Protein AF-A0A7V9D4V5-F1 (afdb_monomer_lite)

Foldseek 3Di:
DDDDDDDDPDPPDDDDPDDDDDDPPPPDDDDDDDDDDDDDDDDDDDDPPVPDPPPVPPPPVCQFVDDDDDDAEPDPLFNVLQVVLVVVVVVCQFWDGWHDYPLAEIETEGEPVQDDPRVVVSQQVSLVVSCVSRDPDKHKYWYAYPPPRHTAKMWIADNVVRDIDIDGPD

Structure (mmCIF, N/CA/C/O backbone):
data_AF-A0A7V9D4V5-F1
#
_entry.id   AF-A0A7V9D4V5-F1
#
loop_
_atom_site.group_PDB
_atom_site.id
_atom_site.type_symbol
_atom_site.label_atom_id
_atom_site.label_alt_id
_atom_site.label_comp_id
_atom_site.label_asym_id
_atom_site.label_entity_id
_atom_site.label_seq_id
_atom_site.pdbx_PDB_ins_code
_atom_site.Cartn_x
_atom_site.Cartn_y
_atom_site.Cartn_z
_atom_site.occupancy
_atom_site.B_iso_or_equiv
_atom_site.auth_seq_id
_atom_site.auth_comp_id
_atom_site.auth_asym_id
_atom_site.auth_atom_id
_atom_site.pdbx_PDB_model_num
ATOM 1 N N . MET A 1 1 ? 8.518 -12.475 -54.400 1.00 48.00 1 MET A N 1
ATOM 2 C CA . MET A 1 1 ? 8.699 -12.972 -53.018 1.00 48.00 1 MET A CA 1
ATOM 3 C C . MET A 1 1 ? 7.701 -12.237 -52.133 1.00 48.00 1 MET A C 1
ATOM 5 O O . MET A 1 1 ? 7.775 -11.016 -52.119 1.00 48.00 1 MET A O 1
ATOM 9 N N . PRO A 1 2 ? 6.714 -12.919 -51.526 1.00 46.84 2 PRO A N 1
ATOM 10 C CA . PRO A 1 2 ? 5.624 -12.260 -50.816 1.00 46.84 2 PRO A CA 1
ATOM 11 C C . PRO A 1 2 ? 5.969 -11.945 -49.352 1.00 46.84 2 PRO A C 1
ATOM 13 O O . PRO A 1 2 ? 6.524 -12.770 -48.630 1.00 46.84 2 PRO A O 1
ATOM 16 N N . ASP A 1 3 ? 5.629 -10.712 -48.994 1.00 47.53 3 ASP A N 1
ATOM 17 C CA . ASP A 1 3 ? 4.999 -10.199 -47.773 1.00 47.53 3 ASP A CA 1
ATOM 18 C C . ASP A 1 3 ? 4.870 -11.117 -46.532 1.00 47.53 3 ASP A C 1
ATOM 20 O O . ASP A 1 3 ? 4.258 -12.189 -46.567 1.00 47.53 3 ASP A O 1
ATOM 24 N N . ARG A 1 4 ? 5.371 -10.627 -45.389 1.00 49.59 4 ARG A N 1
ATOM 25 C CA . ARG A 1 4 ? 5.050 -11.116 -44.036 1.00 49.59 4 ARG A CA 1
ATOM 26 C C . ARG A 1 4 ? 4.781 -9.932 -43.103 1.00 49.59 4 ARG A C 1
ATOM 28 O O . ARG A 1 4 ? 5.570 -9.615 -42.219 1.00 49.59 4 ARG A O 1
ATOM 35 N N . ALA A 1 5 ? 3.603 -9.340 -43.253 1.00 52.66 5 ALA A N 1
ATOM 36 C CA . ALA A 1 5 ? 2.833 -8.822 -42.128 1.00 52.66 5 ALA A CA 1
ATOM 37 C C . ALA A 1 5 ? 2.330 -9.996 -41.259 1.00 52.66 5 ALA A C 1
ATOM 39 O O . ALA A 1 5 ? 1.680 -10.894 -41.795 1.00 52.66 5 ALA A O 1
ATOM 40 N N . ASN A 1 6 ? 2.652 -10.025 -39.954 1.00 42.09 6 ASN A N 1
ATOM 41 C CA . ASN A 1 6 ? 2.036 -10.851 -38.882 1.00 42.09 6 ASN A CA 1
ATOM 42 C C . ASN A 1 6 ? 2.960 -10.841 -37.637 1.00 42.09 6 ASN A C 1
ATOM 44 O O . ASN A 1 6 ? 4.129 -11.161 -37.784 1.00 42.09 6 ASN A O 1
ATOM 48 N N . ARG A 1 7 ? 2.578 -10.567 -36.381 1.00 40.47 7 ARG A N 1
ATOM 49 C CA . ARG A 1 7 ? 1.299 -10.335 -35.688 1.00 40.47 7 ARG A CA 1
ATOM 50 C C . ARG A 1 7 ? 1.582 -9.486 -34.445 1.00 40.47 7 ARG A C 1
ATOM 52 O O . ARG A 1 7 ? 2.539 -9.762 -33.727 1.00 40.47 7 ARG A O 1
ATOM 59 N N . ALA A 1 8 ? 0.705 -8.530 -34.157 1.00 40.78 8 ALA A N 1
ATOM 60 C CA . ALA A 1 8 ? 0.576 -7.960 -32.821 1.00 40.78 8 ALA A CA 1
ATOM 61 C C . ALA A 1 8 ? 0.158 -9.062 -31.823 1.00 40.78 8 ALA A C 1
ATOM 63 O O . ALA A 1 8 ? -0.684 -9.899 -32.175 1.00 40.78 8 ALA A O 1
ATOM 64 N N . PRO A 1 9 ? 0.687 -9.087 -30.588 1.00 44.38 9 PRO A N 1
ATOM 65 C CA . PRO A 1 9 ? 0.122 -9.926 -29.547 1.00 44.38 9 PRO A CA 1
ATOM 66 C C . PRO A 1 9 ? -1.254 -9.372 -29.161 1.00 44.38 9 PRO A C 1
ATOM 68 O O . PRO A 1 9 ? -1.390 -8.318 -28.547 1.00 44.38 9 PRO A O 1
ATOM 71 N N . THR A 1 10 ? -2.296 -10.106 -29.539 1.00 43.41 10 THR A N 1
ATOM 72 C CA . THR A 1 10 ? -3.642 -9.964 -28.988 1.00 43.41 10 THR A CA 1
ATOM 73 C C . THR A 1 10 ? -3.588 -10.194 -27.481 1.00 43.41 10 THR A C 1
ATOM 75 O O . THR A 1 10 ? -3.469 -11.335 -27.031 1.00 43.41 10 THR A O 1
ATOM 78 N N . PHE A 1 11 ? -3.684 -9.112 -26.711 1.00 38.81 11 PHE A N 1
ATOM 79 C CA . PHE A 1 11 ? -3.859 -9.137 -25.263 1.00 38.81 11 PHE A CA 1
ATOM 80 C C . PHE A 1 11 ? -5.278 -9.635 -24.960 1.00 38.81 11 PHE A C 1
ATOM 82 O O . PHE A 1 11 ? -6.252 -8.885 -24.943 1.00 38.81 11 PHE A O 1
ATOM 89 N N . LYS A 1 12 ? -5.409 -10.956 -24.834 1.00 41.88 12 LYS A N 1
ATOM 90 C CA . LYS A 1 12 ? -6.665 -11.658 -24.579 1.00 41.88 12 LYS A CA 1
ATOM 91 C C . LYS A 1 12 ? -6.551 -12.325 -23.214 1.00 41.88 12 LYS A C 1
ATOM 93 O O . LYS A 1 12 ? -5.911 -13.361 -23.089 1.00 41.88 12 LYS A O 1
ATOM 98 N N . GLY A 1 13 ? -7.197 -11.731 -22.214 1.00 42.72 13 GLY A N 1
ATOM 99 C CA . GLY A 1 13 ? -7.452 -12.384 -20.932 1.00 42.72 13 GLY A CA 1
ATOM 100 C C . GLY A 1 13 ? -6.740 -11.758 -19.742 1.00 42.72 13 GLY A C 1
ATOM 101 O O . GLY A 1 13 ? -5.839 -12.359 -19.178 1.00 42.72 13 GLY A O 1
ATOM 102 N N . MET A 1 14 ? -7.232 -10.612 -19.274 1.00 33.69 14 MET A N 1
ATOM 103 C CA . MET A 1 14 ? -7.215 -10.339 -17.838 1.00 33.69 14 MET A CA 1
ATOM 104 C C . MET A 1 14 ? -8.659 -10.307 -17.373 1.00 33.69 14 MET A C 1
ATOM 106 O O . MET A 1 14 ? -9.430 -9.378 -17.616 1.00 33.69 14 MET A O 1
ATOM 110 N N . GLY A 1 15 ? -9.042 -11.437 -16.787 1.00 36.59 15 GLY A N 1
ATOM 111 C CA . GLY A 1 15 ? -10.285 -11.582 -16.071 1.00 36.59 15 GLY A CA 1
ATOM 112 C C . GLY A 1 15 ? -10.335 -10.563 -14.942 1.00 36.59 15 GLY A C 1
ATOM 113 O O . GLY A 1 15 ? -9.546 -10.601 -14.012 1.00 36.59 15 GLY A O 1
ATOM 114 N N . ARG A 1 16 ? -11.326 -9.681 -15.019 1.00 36.28 16 ARG A N 1
ATOM 115 C CA . ARG A 1 16 ? -12.432 -9.726 -14.065 1.00 36.28 16 ARG A CA 1
ATOM 116 C C . ARG A 1 16 ? -11.967 -9.847 -12.603 1.00 36.28 16 ARG A C 1
ATOM 118 O O . ARG A 1 16 ? -12.238 -10.850 -11.951 1.00 36.28 16 ARG A O 1
ATOM 125 N N . TRP A 1 17 ? -11.423 -8.755 -12.067 1.00 44.34 17 TRP A N 1
ATOM 126 C CA . TRP A 1 17 ? -11.397 -8.433 -10.630 1.00 44.34 17 TRP A CA 1
ATOM 127 C C . TRP A 1 17 ? -12.824 -8.176 -10.098 1.00 44.34 17 TRP A C 1
ATOM 129 O O . TRP A 1 17 ? -13.135 -7.147 -9.509 1.00 44.34 17 TRP A O 1
ATOM 139 N N . ARG A 1 18 ? -13.762 -9.088 -10.381 1.00 38.88 18 ARG A N 1
ATOM 140 C CA . ARG A 1 18 ? -15.140 -9.042 -9.887 1.00 38.88 18 ARG A CA 1
ATOM 141 C C . ARG A 1 18 ? -15.415 -10.300 -9.089 1.00 38.88 18 ARG A C 1
ATOM 143 O O . ARG A 1 18 ? -15.806 -11.322 -9.653 1.00 38.88 18 ARG A O 1
ATOM 150 N N . GLY A 1 19 ? -15.295 -10.160 -7.777 1.00 41.59 19 GLY A N 1
ATOM 151 C CA . GLY A 1 19 ? -15.972 -11.028 -6.825 1.00 41.59 19 GLY A CA 1
ATOM 152 C C . GLY A 1 19 ? -15.060 -11.52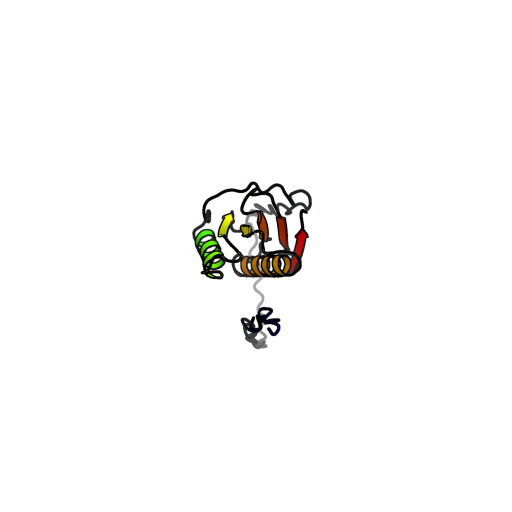4 -5.725 1.00 41.59 19 GLY A C 1
ATOM 153 O O . GLY A 1 19 ? -14.405 -12.533 -5.931 1.00 41.59 19 GLY A O 1
ATOM 154 N N . PHE A 1 20 ? -15.083 -10.829 -4.585 1.00 48.22 20 PHE A N 1
ATOM 155 C CA . PHE A 1 20 ? -14.781 -11.293 -3.218 1.00 48.22 20 PHE A CA 1
ATOM 156 C C . PHE A 1 20 ? -14.526 -10.012 -2.398 1.00 48.22 20 PHE A C 1
ATOM 158 O O . PHE A 1 20 ? -13.547 -9.339 -2.665 1.00 48.22 20 PHE A O 1
ATOM 165 N N . TRP A 1 21 ? -15.360 -9.501 -1.493 1.00 37.56 21 TRP A N 1
ATOM 166 C CA . TRP A 1 21 ? -16.236 -10.099 -0.490 1.00 37.56 21 TRP A CA 1
ATOM 167 C C . TRP A 1 21 ? -17.429 -9.158 -0.227 1.00 37.56 21 TRP A C 1
ATOM 169 O O . TRP A 1 21 ? -17.233 -7.984 0.060 1.00 37.56 21 TRP A O 1
ATOM 179 N N . ILE A 1 22 ? -18.663 -9.668 -0.245 1.00 46.53 22 ILE A N 1
ATOM 180 C CA . ILE A 1 22 ? -19.769 -9.050 0.504 1.00 46.53 22 ILE A CA 1
ATOM 181 C C . ILE A 1 22 ? -20.023 -9.987 1.684 1.00 46.53 22 ILE A C 1
ATOM 183 O O . ILE A 1 22 ? -20.625 -11.047 1.474 1.00 46.53 22 ILE A O 1
ATOM 187 N N . PRO A 1 23 ? -19.586 -9.675 2.916 1.00 44.28 23 PRO A N 1
ATOM 188 C CA . PRO A 1 23 ? -20.116 -10.380 4.065 1.00 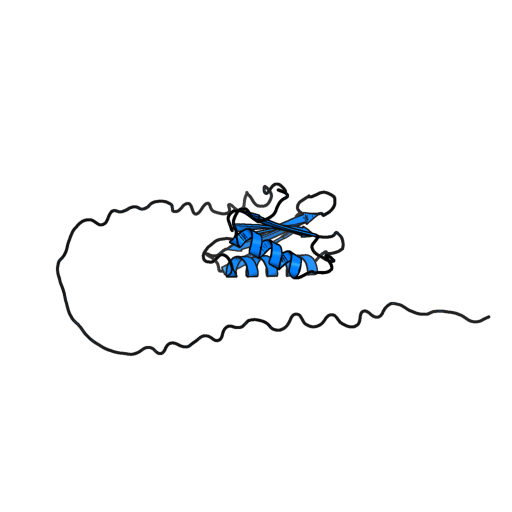44.28 23 PRO A CA 1
ATOM 189 C C . PRO A 1 23 ? -21.608 -10.049 4.161 1.00 44.28 23 PRO A C 1
ATOM 191 O O . PRO A 1 23 ? -22.023 -8.891 4.251 1.00 44.28 23 PRO A O 1
ATOM 194 N N . ARG A 1 24 ? -22.435 -11.094 4.073 1.00 42.53 24 ARG A N 1
ATOM 195 C CA . ARG A 1 24 ? -23.874 -11.018 4.322 1.00 42.53 24 ARG A CA 1
ATOM 196 C C . ARG A 1 24 ? -24.083 -10.333 5.671 1.00 42.53 24 ARG A C 1
ATOM 198 O O . ARG A 1 24 ? -23.633 -10.843 6.691 1.00 42.53 24 ARG A O 1
ATOM 205 N N . ARG A 1 25 ? -24.793 -9.202 5.670 1.00 44.94 25 ARG A N 1
ATOM 206 C CA . ARG A 1 25 ? -25.362 -8.614 6.885 1.00 44.94 25 ARG A CA 1
ATOM 207 C C . ARG A 1 25 ? -26.240 -9.672 7.545 1.00 44.94 25 ARG A C 1
ATOM 209 O O . ARG A 1 25 ? -27.336 -9.957 7.064 1.00 44.94 25 ARG A O 1
ATOM 216 N N . THR A 1 26 ? -25.773 -10.252 8.639 1.00 48.62 26 THR A N 1
ATOM 217 C CA . THR A 1 26 ? -26.630 -10.995 9.554 1.00 48.62 26 THR A CA 1
ATOM 218 C C . THR A 1 26 ? -27.568 -9.968 10.185 1.00 48.62 26 THR A C 1
ATOM 220 O O . THR A 1 26 ? -27.166 -9.188 11.043 1.00 48.62 26 THR A O 1
ATOM 223 N N . GLN A 1 27 ? -28.807 -9.898 9.695 1.00 47.25 27 GLN A N 1
ATOM 224 C CA . GLN A 1 27 ? -29.878 -9.147 10.345 1.00 47.25 27 GLN A CA 1
ATOM 225 C C . GLN A 1 27 ? -30.139 -9.785 11.714 1.00 47.25 27 GLN A C 1
ATOM 227 O O . GLN A 1 27 ? -30.840 -10.792 11.818 1.00 47.25 27 GLN A O 1
ATOM 232 N N . ALA A 1 28 ? -29.562 -9.214 12.768 1.00 46.78 28 ALA A N 1
ATOM 233 C CA . ALA A 1 28 ? -30.010 -9.477 14.124 1.00 46.78 28 ALA A CA 1
ATOM 234 C C . ALA A 1 28 ? -31.376 -8.798 14.306 1.00 46.78 28 ALA A C 1
ATOM 236 O O . ALA A 1 28 ? -31.524 -7.587 14.143 1.00 46.78 28 ALA A O 1
ATOM 237 N N . ARG A 1 29 ? -32.391 -9.619 14.567 1.00 51.31 29 ARG A N 1
ATOM 238 C CA . ARG A 1 29 ? -33.772 -9.209 14.831 1.00 51.31 29 ARG A CA 1
ATOM 239 C C . ARG A 1 29 ? -33.835 -8.348 16.104 1.00 51.31 29 ARG A C 1
ATOM 241 O O . ARG A 1 29 ? -33.246 -8.753 17.104 1.00 51.31 29 ARG A O 1
ATOM 248 N N . PRO A 1 30 ? -34.589 -7.235 16.128 1.00 43.88 30 PRO A N 1
ATOM 249 C CA . PRO A 1 30 ? -34.911 -6.559 17.377 1.00 43.88 30 PRO A CA 1
ATOM 250 C C . PRO A 1 30 ? -35.926 -7.409 18.149 1.00 43.88 30 PRO A C 1
ATOM 252 O O . PRO A 1 30 ? -37.065 -7.589 17.716 1.00 43.88 30 PRO A O 1
ATOM 255 N N . VAL A 1 31 ? -35.514 -7.955 19.292 1.00 58.41 31 VAL A N 1
ATOM 256 C CA . VAL A 1 31 ? -36.440 -8.555 20.255 1.00 58.41 31 VAL A CA 1
ATOM 257 C C . VAL A 1 31 ? -36.968 -7.423 21.127 1.00 58.41 31 VAL A C 1
ATOM 259 O O . VAL A 1 31 ? -36.256 -6.873 21.964 1.00 58.41 31 VAL A O 1
ATOM 262 N N . ALA A 1 32 ? -38.216 -7.034 20.882 1.00 51.56 32 ALA A N 1
ATOM 263 C CA . ALA A 1 32 ? -38.967 -6.176 21.779 1.00 51.56 32 ALA A CA 1
ATOM 264 C C . ALA A 1 32 ? -39.233 -6.938 23.086 1.00 51.56 32 ALA A C 1
ATOM 266 O O . ALA A 1 32 ? -39.865 -7.992 23.078 1.00 51.56 32 ALA A O 1
ATOM 267 N N . GLY A 1 33 ? -38.763 -6.397 24.206 1.00 44.16 33 GLY A N 1
ATOM 268 C CA . GLY A 1 33 ? -39.005 -6.944 25.536 1.00 44.16 33 GLY A CA 1
ATOM 269 C C . GLY A 1 33 ? -38.879 -5.843 26.577 1.00 44.16 33 GLY A C 1
ATOM 270 O O . GLY A 1 33 ? -37.782 -5.420 26.918 1.00 44.16 33 GLY A O 1
ATOM 271 N N . ARG A 1 34 ? -40.028 -5.342 27.032 1.00 50.56 34 ARG A N 1
ATOM 272 C CA . ARG A 1 34 ? -40.170 -4.347 28.100 1.00 50.56 34 ARG A CA 1
ATOM 273 C C . ARG A 1 34 ? -39.743 -4.975 29.429 1.00 50.56 34 ARG A C 1
ATOM 275 O O . ARG A 1 34 ? -40.297 -6.006 29.790 1.00 50.56 34 ARG A O 1
ATOM 282 N N . ALA A 1 35 ? -38.886 -4.306 30.194 1.00 46.53 35 ALA A N 1
ATOM 283 C CA . ALA A 1 35 ? -38.886 -4.414 31.652 1.00 46.53 35 ALA A CA 1
ATOM 284 C C . ALA A 1 35 ? -38.250 -3.162 32.264 1.00 46.53 35 ALA A C 1
ATOM 286 O O . ALA A 1 35 ? -37.043 -2.953 32.249 1.00 46.53 35 ALA A O 1
ATOM 287 N N . LEU A 1 36 ? -39.137 -2.314 32.769 1.00 53.03 36 LEU A N 1
ATOM 288 C CA . LEU A 1 36 ? -38.886 -1.217 33.688 1.00 53.03 36 LEU A CA 1
ATOM 289 C C . LEU A 1 36 ? -38.368 -1.821 35.001 1.00 53.03 36 LEU A C 1
ATOM 291 O O . LEU A 1 36 ? -39.106 -2.572 35.634 1.00 53.03 36 LEU A O 1
ATOM 295 N N . THR A 1 37 ? -37.153 -1.507 35.446 1.00 56.53 37 THR A N 1
ATOM 296 C CA . THR A 1 37 ? -36.816 -1.573 36.877 1.00 56.53 37 THR A CA 1
ATOM 297 C C . THR A 1 37 ? -35.752 -0.535 37.204 1.00 56.53 37 THR A C 1
ATOM 299 O O . THR A 1 37 ? -34.628 -0.560 36.715 1.00 56.53 37 THR A O 1
ATOM 302 N N . ILE A 1 38 ? -36.195 0.415 38.016 1.00 52.38 38 ILE A N 1
ATOM 303 C CA . ILE A 1 38 ? -35.458 1.497 38.649 1.00 52.38 38 ILE A CA 1
ATOM 304 C C . ILE A 1 38 ? -34.551 0.898 39.729 1.00 52.38 38 ILE A C 1
ATOM 306 O O . ILE A 1 38 ? -35.054 0.303 40.677 1.00 52.38 38 ILE A O 1
ATOM 310 N N . CYS A 1 39 ? -33.242 1.123 39.631 1.00 45.62 39 CYS A N 1
ATOM 311 C CA . CYS A 1 39 ? -32.344 1.110 40.784 1.00 45.62 39 CYS A CA 1
ATOM 312 C C . CYS A 1 39 ? -31.599 2.444 40.819 1.00 45.62 39 CYS A C 1
ATOM 314 O O . CYS A 1 39 ? -30.627 2.670 40.102 1.00 45.62 39 CYS A O 1
ATOM 316 N N . LEU A 1 40 ? -32.140 3.343 41.640 1.00 52.06 40 LEU A N 1
ATOM 317 C CA . LEU A 1 40 ? -31.471 4.533 42.142 1.00 52.06 40 LEU A CA 1
ATOM 318 C C . LEU A 1 40 ? -30.228 4.135 42.958 1.00 52.06 40 LEU A C 1
ATOM 320 O O . LEU A 1 40 ? -30.269 3.154 43.695 1.00 52.06 40 LEU A O 1
ATOM 324 N N . LEU A 1 41 ? -29.231 5.025 42.923 1.00 52.16 41 LEU A N 1
ATOM 325 C CA . LEU A 1 41 ? -28.152 5.222 43.903 1.00 52.16 41 LEU A CA 1
ATOM 326 C C . LEU A 1 41 ? -26.962 4.251 43.877 1.00 52.16 41 LEU A C 1
ATOM 328 O O . LEU A 1 41 ? -26.921 3.261 44.598 1.00 52.16 41 LEU A O 1
ATOM 332 N N . LEU A 1 42 ? -25.900 4.690 43.195 1.00 50.16 42 LEU A N 1
ATOM 333 C CA . LEU A 1 42 ? -24.535 4.617 43.727 1.00 50.16 42 LEU A CA 1
ATOM 334 C C . LEU A 1 42 ? -23.687 5.751 43.122 1.00 50.16 42 LEU A C 1
ATOM 336 O O . LEU A 1 42 ? -23.454 5.754 41.912 1.00 50.16 42 LEU A O 1
ATOM 340 N N . PRO A 1 43 ? -23.278 6.754 43.921 1.00 52.44 43 PRO A N 1
ATOM 341 C CA . PRO A 1 43 ? -22.416 7.827 43.464 1.00 52.44 43 PRO A CA 1
ATOM 342 C C . PRO A 1 43 ? -20.938 7.500 43.737 1.00 52.44 43 PRO A C 1
ATOM 344 O O . PRO A 1 43 ? -20.614 6.736 44.642 1.00 52.44 43 PRO A O 1
ATOM 347 N N . LEU A 1 44 ? -20.084 8.217 43.001 1.00 50.28 44 LEU A N 1
ATOM 348 C CA . LEU A 1 44 ? -18.664 8.502 43.241 1.00 50.28 44 LEU A CA 1
ATOM 349 C C . LEU A 1 44 ? -17.618 7.577 42.593 1.00 50.28 44 LEU A C 1
ATOM 351 O O . LEU A 1 44 ? -17.422 6.427 42.965 1.00 50.28 44 LEU A O 1
ATOM 355 N N . LEU A 1 45 ? -16.844 8.244 41.726 1.00 52.69 45 LEU A N 1
ATOM 356 C CA . LEU A 1 45 ? -15.431 8.014 41.420 1.00 52.69 45 LEU A CA 1
ATOM 357 C C . LEU A 1 45 ? -15.121 6.841 40.487 1.00 52.69 45 LEU A C 1
ATOM 359 O O . LEU A 1 45 ? -14.526 5.845 40.881 1.00 52.69 45 LEU A O 1
ATOM 363 N N . VAL A 1 46 ? -15.383 7.055 39.196 1.00 51.53 46 VAL A N 1
ATOM 364 C CA . VAL A 1 46 ? -14.509 6.497 38.159 1.00 51.53 46 VAL A CA 1
ATOM 365 C C . VAL A 1 46 ? -13.766 7.658 37.515 1.00 51.53 46 VAL A C 1
ATOM 367 O O . VAL A 1 46 ? -14.313 8.452 36.755 1.00 51.53 46 VAL A O 1
ATOM 370 N N . THR A 1 47 ? -12.525 7.781 37.964 1.00 53.00 47 THR A N 1
ATOM 371 C CA . THR A 1 47 ? -11.354 8.323 37.283 1.00 53.00 47 THR A C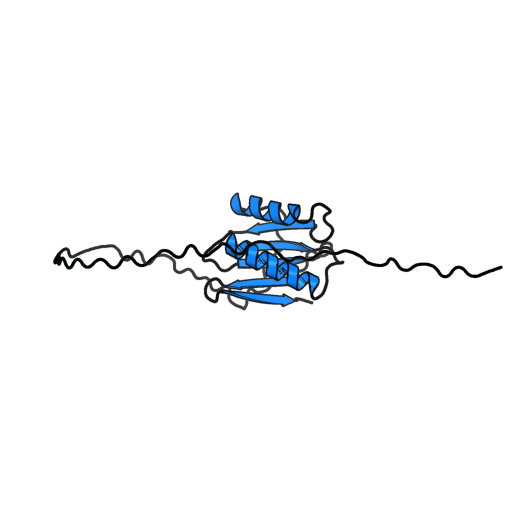A 1
ATOM 372 C C . THR A 1 47 ? -11.612 8.682 35.821 1.00 53.00 47 THR A C 1
ATOM 374 O O . THR A 1 47 ? -11.665 7.819 34.947 1.00 53.00 47 THR A O 1
ATOM 377 N N . ALA A 1 48 ? -11.689 9.984 35.548 1.00 47.59 48 ALA A N 1
ATOM 378 C CA . ALA A 1 48 ? -11.405 10.515 34.228 1.00 47.59 48 ALA A CA 1
ATOM 379 C C . ALA A 1 48 ? -9.907 10.303 33.947 1.00 47.59 48 ALA A C 1
ATOM 381 O O . ALA A 1 48 ? -9.100 11.219 34.067 1.00 47.59 48 ALA A O 1
ATOM 382 N N . CYS A 1 49 ? -9.529 9.076 33.591 1.00 42.94 49 CYS A N 1
ATOM 383 C CA . CYS A 1 49 ? -8.322 8.831 32.814 1.00 42.94 49 CYS A CA 1
ATOM 384 C C . CYS A 1 49 ? -8.686 9.149 31.357 1.00 42.94 49 CYS A C 1
ATOM 386 O O . CYS A 1 49 ? -8.851 8.263 30.526 1.00 42.94 49 CYS A O 1
ATOM 388 N N . GLY A 1 50 ? -8.908 10.435 31.071 1.00 42.25 50 GLY A N 1
ATOM 389 C CA . GLY A 1 50 ? -8.961 10.964 29.709 1.00 42.25 50 GLY A CA 1
ATOM 390 C C . GLY A 1 50 ? -7.540 11.048 29.164 1.00 42.25 50 GLY A C 1
ATOM 391 O O . GLY A 1 50 ? -7.029 12.137 28.934 1.00 42.25 50 GLY A O 1
ATOM 392 N N . GLY A 1 51 ? -6.872 9.898 29.095 1.00 43.56 51 GLY A N 1
ATOM 393 C CA . GLY A 1 51 ? -5.562 9.739 28.492 1.00 43.56 51 GLY A CA 1
ATOM 394 C C . GLY A 1 51 ? -5.720 9.433 27.010 1.00 43.56 51 GLY A C 1
ATOM 395 O O . GLY A 1 51 ? -6.441 8.511 26.641 1.00 43.56 51 GLY A O 1
ATOM 396 N N . ASP A 1 52 ? -5.013 10.221 26.207 1.00 46.88 52 ASP A N 1
ATOM 397 C CA . ASP A 1 52 ? -4.638 9.941 24.823 1.00 46.88 52 ASP A CA 1
ATOM 398 C C . ASP A 1 52 ? -5.766 9.845 23.789 1.00 46.88 52 ASP A C 1
ATOM 400 O O . ASP A 1 52 ? -5.938 8.853 23.091 1.00 46.88 52 ASP A O 1
ATOM 404 N N . ALA A 1 53 ? -6.418 10.982 23.543 1.00 45.41 53 ALA A N 1
ATOM 405 C CA . ALA A 1 53 ? -6.785 11.323 22.171 1.00 45.41 53 ALA A CA 1
ATOM 406 C C . ALA A 1 53 ? -5.587 11.999 21.483 1.00 45.41 53 ALA A C 1
ATOM 408 O O . ALA A 1 53 ? -5.661 13.156 21.076 1.00 45.41 53 ALA A O 1
ATOM 409 N N . ARG A 1 54 ? -4.474 11.273 21.319 1.00 40.88 54 ARG A N 1
ATOM 410 C CA . ARG A 1 54 ? -3.573 11.535 20.190 1.00 40.88 54 ARG A CA 1
ATOM 411 C C . ARG A 1 54 ? -4.244 10.970 18.941 1.00 40.88 54 ARG A C 1
ATOM 413 O O . ARG A 1 54 ? -3.775 10.013 18.341 1.00 40.88 54 ARG A O 1
ATOM 420 N N . HIS A 1 55 ? -5.359 11.583 18.549 1.00 38.75 55 HIS A N 1
ATOM 421 C CA . HIS A 1 55 ? -5.617 11.735 17.129 1.00 38.75 55 HIS A CA 1
ATOM 422 C C . HIS A 1 55 ? -4.579 12.755 16.672 1.00 38.75 55 HIS A C 1
ATOM 424 O O . HIS A 1 55 ? -4.856 13.951 16.594 1.00 38.75 55 HIS A O 1
ATOM 430 N N . ASP A 1 56 ? -3.343 12.274 16.493 1.00 41.28 56 ASP A N 1
ATOM 431 C CA . ASP A 1 56 ? -2.409 12.926 15.596 1.00 41.28 56 ASP A CA 1
ATOM 432 C C . ASP A 1 56 ? -3.142 12.825 14.269 1.00 41.28 56 ASP A C 1
ATOM 434 O O . ASP A 1 56 ? -3.236 11.760 13.657 1.00 41.28 56 ASP A O 1
ATOM 438 N N . LEU A 1 57 ? -3.852 13.911 13.956 1.00 44.41 57 LEU A N 1
ATOM 439 C CA . LEU A 1 57 ? -4.353 14.174 12.631 1.00 44.41 57 LEU A CA 1
ATOM 440 C C . LEU A 1 57 ? -3.202 13.735 11.739 1.00 44.41 57 LEU A C 1
ATOM 442 O O . LEU A 1 57 ? -2.073 14.202 11.927 1.00 44.41 57 LEU A O 1
ATOM 446 N N . VAL A 1 58 ? -3.455 12.809 10.822 1.00 46.34 58 VAL A N 1
ATOM 447 C CA . VAL A 1 58 ? -2.643 12.719 9.617 1.00 46.34 58 VAL A CA 1
ATOM 448 C C . VAL A 1 58 ? -2.822 14.093 8.972 1.00 46.34 58 VAL A C 1
ATOM 450 O O . VAL A 1 58 ? -3.736 14.324 8.183 1.00 46.34 58 VAL A O 1
ATOM 453 N N . SER A 1 59 ? -2.070 15.068 9.491 1.00 43.50 59 SER A N 1
ATOM 454 C CA . SER A 1 59 ? -2.119 16.465 9.131 1.00 43.50 59 SER A CA 1
ATOM 455 C C . SER A 1 59 ? -1.822 16.440 7.661 1.00 43.50 59 SER A C 1
ATOM 457 O O . SER A 1 59 ? -0.828 15.848 7.243 1.00 43.50 59 SER A O 1
ATOM 459 N N . GLU A 1 60 ? -2.698 17.058 6.884 1.00 47.34 60 GLU A N 1
ATOM 460 C CA . GLU A 1 60 ? -2.624 17.116 5.425 1.00 47.34 60 GLU A CA 1
ATOM 461 C C . GLU A 1 60 ? -1.260 17.619 4.903 1.00 47.34 60 GLU A C 1
ATOM 463 O O . GLU A 1 60 ? -0.976 17.503 3.716 1.00 47.34 60 GLU A O 1
ATOM 468 N N . GLU A 1 61 ? -0.414 18.129 5.800 1.00 45.59 61 GLU A N 1
ATOM 469 C CA . GLU A 1 61 ? 0.959 18.579 5.608 1.00 45.59 61 GLU A CA 1
ATOM 470 C C . GLU A 1 61 ? 2.030 17.462 5.613 1.00 45.59 61 GLU A C 1
ATOM 472 O O . GLU A 1 61 ? 3.074 17.649 5.005 1.00 45.59 61 GLU A O 1
ATOM 477 N N . ARG A 1 62 ? 1.793 16.279 6.211 1.00 51.16 62 ARG A N 1
ATOM 478 C CA . ARG A 1 62 ? 2.764 15.150 6.252 1.00 51.16 62 ARG A CA 1
ATOM 479 C C . ARG A 1 62 ? 2.753 14.248 5.013 1.00 51.16 62 ARG A C 1
ATOM 481 O O . ARG A 1 62 ? 3.425 13.221 5.003 1.00 51.16 62 ARG A O 1
ATOM 488 N N . ARG A 1 63 ? 2.007 14.622 3.974 1.00 55.62 63 ARG A N 1
ATOM 489 C CA . ARG A 1 63 ? 1.704 13.797 2.790 1.00 55.62 63 ARG A CA 1
ATOM 490 C C . ARG A 1 63 ? 2.918 13.252 2.011 1.00 55.62 63 ARG A C 1
ATOM 492 O O . ARG A 1 63 ? 2.713 12.478 1.094 1.00 55.62 63 ARG A O 1
ATOM 499 N N . TYR A 1 64 ? 4.167 13.598 2.339 1.00 53.88 64 TYR A N 1
ATOM 500 C CA . TYR A 1 64 ? 5.346 13.082 1.624 1.00 53.88 64 TYR A CA 1
ATOM 501 C C . TYR A 1 64 ? 6.595 12.807 2.478 1.00 53.88 64 TYR A C 1
ATOM 503 O O . TYR A 1 64 ? 7.661 12.555 1.919 1.00 53.88 64 TYR A O 1
ATOM 511 N N . ASP A 1 65 ? 6.489 12.781 3.810 1.00 54.16 65 ASP A N 1
ATOM 512 C CA . ASP A 1 65 ? 7.675 12.681 4.686 1.00 54.16 65 ASP A CA 1
ATOM 513 C C . ASP A 1 65 ? 8.076 11.246 5.064 1.00 54.16 65 ASP A C 1
ATOM 515 O O . ASP A 1 65 ? 9.045 11.030 5.800 1.00 54.16 65 ASP A O 1
ATOM 519 N N . ALA A 1 66 ? 7.361 10.234 4.573 1.00 61.19 66 ALA A N 1
ATOM 520 C CA . ALA A 1 66 ? 7.724 8.853 4.848 1.00 61.19 66 ALA A CA 1
ATOM 521 C C . ALA A 1 66 ? 8.993 8.466 4.075 1.00 61.19 66 ALA A C 1
ATOM 523 O O . ALA A 1 66 ? 8.974 8.168 2.877 1.00 61.19 66 ALA A O 1
ATOM 524 N N . VAL A 1 67 ? 10.113 8.445 4.791 1.00 67.38 67 VAL A N 1
ATOM 525 C CA . VAL A 1 67 ? 11.385 7.913 4.304 1.00 67.38 67 VAL A CA 1
ATOM 526 C C . VAL A 1 67 ? 11.205 6.436 3.947 1.00 67.38 67 VAL A C 1
ATOM 528 O O . VAL A 1 67 ? 10.604 5.675 4.705 1.00 67.38 67 VAL A O 1
ATOM 531 N N . TYR A 1 68 ? 11.748 6.016 2.804 1.00 70.62 68 TYR A N 1
ATOM 532 C CA . TYR A 1 68 ? 11.852 4.601 2.459 1.00 70.62 68 TYR A CA 1
ATOM 533 C C . TYR A 1 68 ? 12.636 3.857 3.553 1.00 70.62 68 TYR A C 1
ATOM 535 O O . TYR A 1 68 ? 13.825 4.113 3.755 1.00 70.62 68 TYR A O 1
ATOM 543 N N . VAL A 1 69 ? 11.979 2.942 4.271 1.00 70.50 69 VAL A N 1
ATOM 544 C CA . VAL A 1 69 ? 12.624 2.113 5.299 1.00 70.50 69 VAL A CA 1
ATOM 545 C C . VAL A 1 69 ? 12.585 0.652 4.853 1.00 70.50 69 VAL A C 1
ATOM 547 O O . VAL A 1 69 ? 11.540 0.014 5.004 1.00 70.50 69 VAL A O 1
ATOM 550 N N . PRO A 1 70 ? 13.704 0.091 4.358 1.00 67.25 70 PRO A N 1
ATOM 551 C CA . PRO A 1 70 ? 13.748 -1.310 3.967 1.00 67.25 70 PRO A CA 1
ATOM 552 C C . PRO A 1 70 ? 13.552 -2.228 5.182 1.00 67.25 70 PRO A C 1
ATOM 554 O O . PRO A 1 70 ? 13.975 -1.923 6.300 1.00 67.25 70 PRO A O 1
ATOM 557 N N . GLY A 1 71 ? 12.929 -3.384 4.952 1.00 63.59 71 GLY A N 1
ATOM 558 C CA . GLY A 1 71 ? 12.659 -4.398 5.974 1.00 63.59 71 GLY A CA 1
ATOM 559 C C . GLY A 1 71 ? 11.173 -4.511 6.319 1.00 63.59 71 GLY A C 1
ATOM 560 O O . GLY A 1 71 ? 10.467 -3.509 6.399 1.00 63.59 71 GLY A O 1
ATOM 561 N N . GLY A 1 72 ? 10.700 -5.751 6.509 1.00 67.19 72 GLY A N 1
ATOM 562 C CA . GLY A 1 72 ? 9.285 -6.088 6.728 1.00 67.19 72 GLY A CA 1
ATOM 563 C C . GLY A 1 72 ? 8.652 -5.430 7.961 1.00 67.19 72 GLY A C 1
ATOM 564 O O . GLY A 1 72 ? 9.253 -4.582 8.601 1.00 67.19 72 GLY A O 1
ATOM 565 N N . GLY A 1 73 ? 7.421 -5.811 8.309 1.00 75.12 73 GLY A N 1
ATOM 566 C CA . GLY A 1 73 ? 6.654 -5.183 9.395 1.00 75.12 73 GLY A CA 1
ATOM 567 C C . GLY A 1 73 ? 7.347 -5.070 10.765 1.00 75.12 73 GLY A C 1
ATOM 568 O O . GLY A 1 73 ? 8.110 -5.954 11.168 1.00 75.12 73 GLY A O 1
ATOM 569 N N . ASP A 1 74 ? 7.045 -3.992 11.489 1.00 85.44 74 ASP A N 1
ATOM 570 C CA . ASP A 1 74 ? 7.463 -3.773 12.883 1.00 85.44 74 ASP A CA 1
ATOM 571 C C . ASP A 1 74 ? 6.685 -4.663 13.868 1.00 85.44 74 ASP A C 1
ATOM 573 O O . ASP A 1 74 ? 7.247 -5.165 14.844 1.00 85.44 74 ASP A O 1
ATOM 577 N N . THR A 1 75 ? 5.423 -4.954 13.555 1.00 89.19 75 THR A N 1
ATOM 578 C CA . THR A 1 75 ? 4.573 -5.915 14.267 1.00 89.19 75 THR A CA 1
ATOM 579 C C . THR A 1 75 ? 4.428 -7.237 13.503 1.00 89.19 75 THR A C 1
ATOM 581 O O . THR A 1 75 ? 4.670 -7.324 12.296 1.00 89.19 75 THR A O 1
ATOM 584 N N . GLU A 1 76 ? 4.009 -8.306 14.189 1.00 91.12 76 GLU A N 1
ATOM 585 C CA . GLU A 1 76 ? 3.740 -9.604 13.543 1.00 91.12 76 GLU A CA 1
ATOM 586 C C . GLU A 1 76 ? 2.567 -9.522 12.553 1.00 91.12 76 GLU A C 1
ATOM 588 O O . GLU A 1 76 ? 2.643 -10.037 11.438 1.00 91.12 76 GLU A O 1
ATOM 593 N N . SER A 1 77 ? 1.504 -8.811 12.929 1.00 89.88 77 SER A N 1
ATOM 594 C CA . SER A 1 77 ? 0.360 -8.472 12.073 1.00 89.88 77 SER A CA 1
ATOM 595 C C . SER A 1 77 ? 0.801 -7.690 10.832 1.00 89.88 77 SER A C 1
ATOM 597 O O . SER A 1 77 ? 0.402 -8.038 9.716 1.00 89.88 77 SER A O 1
ATOM 599 N N . GLY A 1 78 ? 1.674 -6.693 11.006 1.00 90.75 78 GLY A N 1
ATOM 600 C CA . GLY A 1 78 ? 2.271 -5.909 9.929 1.00 90.75 78 GLY A CA 1
ATOM 601 C C . GLY A 1 78 ? 3.122 -6.759 8.986 1.00 90.75 78 GLY A C 1
ATOM 602 O O . GLY A 1 78 ? 2.944 -6.694 7.770 1.00 90.75 78 GLY A O 1
ATOM 603 N N . ARG A 1 79 ? 3.990 -7.632 9.521 1.00 91.88 79 ARG A N 1
ATOM 604 C CA . ARG A 1 79 ? 4.781 -8.584 8.716 1.00 91.88 79 ARG A CA 1
ATOM 605 C C . ARG A 1 79 ? 3.894 -9.527 7.920 1.00 91.88 79 ARG A C 1
ATOM 607 O O . ARG A 1 79 ? 4.122 -9.722 6.727 1.00 91.88 79 ARG A O 1
ATOM 614 N N . ALA A 1 80 ? 2.880 -10.098 8.564 1.00 92.56 80 ALA A N 1
ATOM 615 C CA . ALA A 1 80 ? 1.949 -11.005 7.916 1.00 92.56 80 ALA A CA 1
ATOM 616 C C . ALA A 1 80 ? 1.153 -10.298 6.810 1.00 92.56 80 ALA A C 1
ATOM 618 O O . ALA A 1 80 ? 0.927 -10.886 5.754 1.00 92.56 80 ALA A O 1
ATOM 619 N N . HIS A 1 81 ? 0.745 -9.044 7.023 1.00 92.38 81 HIS A N 1
ATOM 620 C CA . HIS A 1 81 ? 0.053 -8.255 6.007 1.00 92.38 81 HIS A CA 1
ATOM 621 C C . HIS A 1 81 ? 0.973 -7.919 4.827 1.00 92.38 81 HIS A C 1
ATOM 623 O O . HIS A 1 81 ? 0.620 -8.233 3.695 1.00 92.38 81 HIS A O 1
ATOM 629 N N . ALA A 1 82 ? 2.169 -7.382 5.082 1.00 92.56 82 ALA A N 1
ATOM 630 C CA . ALA A 1 82 ? 3.158 -7.086 4.044 1.00 92.56 82 ALA A CA 1
ATOM 631 C C . ALA A 1 82 ? 3.481 -8.322 3.188 1.00 92.56 82 ALA A C 1
ATOM 633 O O . ALA A 1 82 ? 3.502 -8.257 1.960 1.00 92.56 82 ALA A O 1
ATOM 634 N N . ARG A 1 83 ? 3.640 -9.484 3.832 1.00 92.44 83 ARG A N 1
ATOM 635 C CA . ARG A 1 83 ? 3.835 -10.753 3.132 1.00 92.44 83 ARG A CA 1
ATOM 636 C C . ARG A 1 83 ? 2.646 -11.110 2.240 1.00 92.44 83 ARG A C 1
ATOM 638 O O . ARG A 1 83 ? 2.861 -11.470 1.093 1.00 92.44 83 ARG A O 1
ATOM 645 N N . ARG A 1 84 ? 1.407 -10.972 2.725 1.00 92.69 84 ARG A N 1
ATOM 646 C CA . ARG A 1 84 ? 0.205 -11.214 1.903 1.00 92.69 84 ARG A CA 1
ATOM 647 C C . ARG A 1 84 ? 0.124 -10.286 0.691 1.00 92.69 84 ARG A C 1
ATOM 649 O O . ARG A 1 84 ? -0.323 -10.737 -0.357 1.00 92.69 84 ARG A O 1
ATOM 656 N N . VAL A 1 85 ? 0.537 -9.025 0.831 1.00 93.19 85 VAL A N 1
ATOM 657 C CA . VAL A 1 85 ? 0.566 -8.055 -0.277 1.00 93.19 85 VAL A CA 1
ATOM 658 C C . VAL A 1 85 ? 1.534 -8.513 -1.369 1.00 93.19 85 VAL A C 1
ATOM 660 O O . VAL A 1 85 ? 1.155 -8.555 -2.534 1.00 93.19 85 VAL A O 1
ATOM 663 N N . VAL A 1 86 ? 2.747 -8.932 -0.999 1.00 91.62 86 VAL A N 1
ATOM 664 C CA . VAL A 1 86 ? 3.724 -9.464 -1.967 1.00 91.62 86 VAL A CA 1
ATOM 665 C C . VAL A 1 86 ? 3.266 -10.807 -2.544 1.00 91.62 86 VAL A C 1
ATOM 667 O O . VAL A 1 86 ? 3.356 -11.022 -3.748 1.00 91.62 86 VAL A O 1
ATOM 670 N N . ASP A 1 87 ? 2.721 -11.700 -1.716 1.00 91.88 87 ASP A N 1
ATOM 671 C CA . ASP A 1 87 ? 2.243 -13.022 -2.143 1.00 91.88 87 ASP A CA 1
ATOM 672 C C . ASP A 1 87 ? 1.033 -12.933 -3.100 1.00 91.88 87 ASP A C 1
ATOM 674 O O . ASP A 1 87 ? 0.763 -13.883 -3.839 1.00 91.88 87 ASP A O 1
ATOM 678 N N . ALA A 1 88 ? 0.319 -11.800 -3.129 1.00 89.56 88 ALA A N 1
ATOM 679 C CA . ALA A 1 88 ? -0.745 -11.537 -4.100 1.00 89.56 88 ALA A CA 1
ATOM 680 C C . ALA A 1 88 ? -0.214 -11.318 -5.532 1.00 89.56 88 ALA A C 1
ATOM 682 O O . ALA A 1 88 ? -0.958 -11.524 -6.493 1.00 89.56 88 ALA A O 1
ATOM 683 N N . ASP A 1 89 ? 1.066 -10.963 -5.683 1.00 87.94 89 ASP A N 1
ATOM 684 C CA . ASP A 1 89 ? 1.786 -10.872 -6.957 1.00 87.94 89 ASP A CA 1
ATOM 685 C C . ASP A 1 89 ? 2.985 -11.840 -6.954 1.00 87.94 89 ASP A C 1
ATOM 687 O O . ASP A 1 89 ? 4.146 -11.433 -6.854 1.00 87.94 89 ASP A O 1
ATOM 691 N N . PRO A 1 90 ? 2.740 -13.158 -7.081 1.00 85.44 90 PRO A N 1
ATOM 692 C CA . PRO A 1 90 ? 3.783 -14.173 -6.928 1.00 85.44 90 PRO A CA 1
ATOM 693 C C . PRO A 1 90 ? 4.881 -14.078 -7.996 1.00 85.44 90 PRO A C 1
ATOM 695 O O . PRO A 1 90 ? 5.987 -14.574 -7.793 1.00 85.44 90 PRO A O 1
ATOM 698 N N . GLN A 1 91 ? 4.583 -13.459 -9.142 1.00 88.56 91 GLN A N 1
ATOM 699 C CA . GLN A 1 91 ? 5.541 -13.232 -10.224 1.00 88.56 91 GLN A CA 1
ATOM 700 C C . GLN A 1 91 ? 6.329 -11.922 -10.044 1.00 88.56 91 GLN A C 1
ATOM 702 O O . GLN A 1 91 ? 7.222 -11.651 -10.847 1.00 88.56 91 GLN A O 1
ATOM 707 N N . ARG A 1 92 ? 6.009 -11.112 -9.020 1.00 86.31 92 ARG A N 1
ATOM 708 C CA . ARG A 1 92 ? 6.613 -9.796 -8.745 1.00 86.31 92 ARG A CA 1
ATOM 709 C C . ARG A 1 92 ? 6.634 -8.915 -9.989 1.00 86.31 92 ARG A C 1
ATOM 711 O O . ARG A 1 92 ? 7.647 -8.325 -10.361 1.00 86.31 92 ARG A O 1
ATOM 718 N N . THR A 1 93 ? 5.526 -8.924 -10.716 1.00 86.81 93 THR A N 1
ATOM 719 C CA . THR A 1 93 ? 5.377 -8.171 -11.969 1.00 86.81 93 THR A CA 1
ATOM 720 C C . THR A 1 93 ? 5.046 -6.707 -11.718 1.00 86.81 93 THR A C 1
ATOM 722 O O . THR A 1 93 ? 5.391 -5.850 -12.527 1.00 86.81 93 THR A O 1
ATOM 725 N N . THR A 1 94 ? 4.401 -6.450 -10.589 1.00 89.88 94 THR A N 1
ATOM 726 C CA . THR A 1 94 ? 3.807 -5.187 -10.170 1.00 89.88 94 THR A CA 1
ATOM 727 C C . THR A 1 94 ? 4.502 -4.674 -8.915 1.00 89.88 94 THR A C 1
ATOM 729 O O . THR A 1 94 ? 4.928 -3.523 -8.889 1.00 89.88 94 THR A O 1
ATOM 732 N N . LEU A 1 95 ? 4.648 -5.532 -7.901 1.00 91.44 95 LEU A N 1
ATOM 733 C CA . LEU A 1 95 ? 5.229 -5.188 -6.604 1.00 91.44 95 LEU A CA 1
ATOM 734 C C . LEU A 1 95 ? 6.511 -5.989 -6.379 1.00 91.44 95 LEU A C 1
ATOM 736 O O . LEU A 1 95 ? 6.520 -7.214 -6.520 1.00 91.44 95 LEU A O 1
ATOM 740 N N . SER A 1 96 ? 7.596 -5.312 -6.012 1.00 90.81 96 SER A N 1
ATOM 741 C CA . SER A 1 96 ? 8.848 -5.980 -5.642 1.00 90.81 96 SER A CA 1
ATOM 742 C C . SER A 1 96 ? 8.963 -6.162 -4.131 1.00 90.81 96 SER A C 1
ATOM 744 O O . SER A 1 96 ? 9.406 -7.225 -3.686 1.00 90.81 96 SER A O 1
ATOM 746 N N . GLU A 1 97 ? 8.507 -5.181 -3.349 1.00 92.12 97 GLU A N 1
ATOM 747 C CA . GLU A 1 97 ? 8.607 -5.162 -1.889 1.00 92.12 97 GLU A CA 1
ATOM 748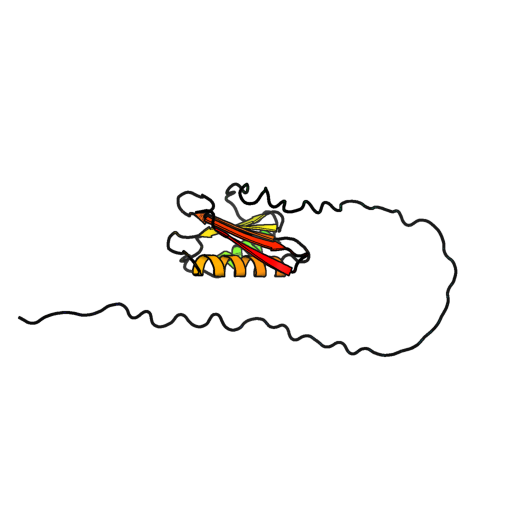 C C . GLU A 1 97 ? 7.380 -4.521 -1.232 1.00 92.12 97 GLU A C 1
ATOM 750 O O . GLU A 1 97 ? 6.692 -3.696 -1.834 1.00 92.12 97 GLU A O 1
ATOM 755 N N . ALA A 1 98 ? 7.123 -4.903 0.021 1.00 93.12 98 ALA A N 1
ATOM 756 C CA . ALA A 1 98 ? 6.138 -4.257 0.878 1.00 93.12 98 ALA A CA 1
ATOM 757 C C . ALA A 1 98 ? 6.559 -4.334 2.353 1.00 93.12 98 ALA A C 1
ATOM 759 O O . ALA A 1 98 ? 7.138 -5.333 2.793 1.00 93.12 98 ALA A O 1
ATOM 760 N N . TRP A 1 99 ? 6.216 -3.315 3.136 1.00 93.62 99 TRP A N 1
ATOM 761 C CA . TRP A 1 99 ? 6.392 -3.288 4.590 1.00 93.62 99 TRP A CA 1
ATOM 762 C C . TRP A 1 99 ? 5.267 -2.506 5.256 1.00 93.62 99 TRP A C 1
ATOM 764 O O . TRP A 1 99 ? 4.694 -1.600 4.665 1.00 93.62 99 TRP A O 1
ATOM 774 N N . VAL A 1 100 ? 4.974 -2.845 6.511 1.00 92.25 100 VAL A N 1
ATOM 775 C CA . VAL A 1 100 ? 3.997 -2.122 7.334 1.00 92.25 100 VAL A CA 1
ATOM 776 C C . VAL A 1 100 ? 4.705 -1.495 8.539 1.00 92.25 100 VAL A C 1
ATOM 778 O O . VAL A 1 100 ? 5.629 -2.091 9.096 1.00 92.25 100 VAL A O 1
ATOM 781 N N . ARG A 1 101 ? 4.302 -0.289 8.934 1.00 90.31 101 ARG A N 1
ATOM 782 C CA . ARG A 1 101 ? 4.781 0.411 10.132 1.00 90.31 101 ARG A CA 1
ATOM 783 C C . ARG A 1 101 ? 3.603 0.875 10.962 1.00 90.31 101 ARG A C 1
ATOM 785 O O . ARG A 1 101 ? 2.624 1.385 10.419 1.00 90.31 101 ARG A O 1
ATOM 792 N N . GLU A 1 102 ? 3.709 0.661 12.266 1.00 89.19 102 GLU A N 1
ATOM 793 C CA . GLU A 1 102 ? 2.768 1.093 13.298 1.00 89.19 102 GLU A CA 1
ATOM 794 C C . GLU A 1 102 ? 1.320 0.660 13.040 1.00 89.19 102 GLU A C 1
ATOM 796 O O . GLU A 1 102 ? 0.374 1.206 13.614 1.00 89.19 102 GLU A O 1
ATOM 801 N N . GLU A 1 103 ? 1.149 -0.341 12.168 1.00 91.44 103 GLU A N 1
ATOM 802 C CA . GLU A 1 103 ? -0.143 -0.797 11.653 1.00 91.44 103 GLU A CA 1
ATOM 803 C C . GLU A 1 103 ? -0.966 0.307 10.960 1.00 91.44 103 GLU A C 1
ATOM 805 O O . GLU A 1 103 ? -2.179 0.176 10.817 1.00 91.44 103 GLU A O 1
ATOM 810 N N . GLN A 1 104 ? -0.315 1.391 10.534 1.00 92.06 104 GLN A N 1
ATOM 811 C CA . GLN A 1 104 ? -0.947 2.555 9.905 1.00 92.06 104 GLN A CA 1
ATOM 812 C C . GLN A 1 104 ? -0.367 2.845 8.527 1.00 92.06 104 GLN A C 1
ATOM 814 O O . GLN A 1 104 ? -1.112 3.229 7.637 1.00 92.06 104 GLN A O 1
ATOM 819 N N . LEU A 1 105 ? 0.926 2.598 8.317 1.00 92.75 105 LEU A N 1
ATOM 820 C CA . LEU A 1 105 ? 1.595 2.894 7.055 1.00 92.75 105 LEU A CA 1
ATOM 821 C C . LEU A 1 105 ? 1.995 1.605 6.339 1.00 92.75 105 LEU A C 1
ATOM 823 O O . LEU A 1 105 ? 2.683 0.768 6.919 1.00 92.75 105 LEU A O 1
ATOM 827 N N . LEU A 1 106 ? 1.616 1.464 5.071 1.00 93.69 106 LEU A N 1
ATOM 828 C CA . LEU A 1 106 ? 2.097 0.435 4.150 1.00 93.69 106 LEU A CA 1
ATOM 829 C C . LEU A 1 106 ? 2.948 1.087 3.066 1.00 93.69 106 LEU A C 1
ATOM 831 O O . LEU A 1 106 ? 2.445 1.794 2.196 1.00 93.69 106 LEU A O 1
ATOM 835 N N . GLY A 1 107 ? 4.243 0.806 3.090 1.00 93.88 107 GLY A N 1
ATOM 836 C CA . GLY A 1 107 ? 5.117 1.138 1.979 1.00 93.88 107 GLY A CA 1
ATOM 837 C C . GLY A 1 107 ? 5.166 -0.016 0.990 1.00 93.88 107 GLY A C 1
ATOM 838 O O . GLY A 1 107 ? 5.271 -1.177 1.394 1.00 93.88 107 GLY A O 1
ATOM 839 N N . ILE A 1 108 ? 5.076 0.299 -0.298 1.00 93.81 108 ILE A N 1
ATOM 840 C CA . ILE A 1 108 ? 5.235 -0.663 -1.389 1.00 93.81 108 ILE A CA 1
ATOM 841 C C . ILE A 1 108 ? 6.237 -0.137 -2.406 1.00 93.81 108 ILE A C 1
ATOM 843 O O . ILE A 1 108 ? 6.256 1.053 -2.711 1.00 93.81 108 ILE A O 1
ATOM 847 N N . VAL A 1 109 ? 7.036 -1.030 -2.976 1.00 93.56 109 VAL A N 1
ATOM 848 C CA . VAL A 1 109 ? 7.887 -0.704 -4.123 1.00 93.56 109 VAL A CA 1
ATOM 849 C C . VAL A 1 109 ? 7.209 -1.229 -5.376 1.00 93.56 109 VAL A C 1
ATOM 851 O O . VAL A 1 109 ? 6.938 -2.428 -5.498 1.00 93.56 109 VAL A O 1
ATOM 854 N N . ILE A 1 110 ? 6.907 -0.309 -6.287 1.00 91.88 110 ILE A N 1
ATOM 855 C CA . ILE A 1 110 ? 6.227 -0.589 -7.544 1.00 91.88 110 ILE A CA 1
ATOM 856 C C . ILE A 1 110 ? 7.251 -0.618 -8.674 1.00 91.88 110 ILE A C 1
ATOM 858 O O . ILE A 1 110 ? 8.118 0.248 -8.775 1.00 91.88 110 ILE A O 1
ATOM 862 N N . ARG A 1 111 ? 7.109 -1.597 -9.567 1.00 87.75 111 ARG A N 1
ATOM 863 C CA . ARG A 1 111 ? 7.899 -1.661 -10.798 1.00 87.75 111 ARG A CA 1
ATOM 864 C C . ARG A 1 111 ? 7.467 -0.584 -11.784 1.00 87.75 111 ARG A C 1
ATOM 866 O O . ARG A 1 111 ? 6.274 -0.357 -11.972 1.00 87.75 111 ARG A O 1
ATOM 873 N N . GLU A 1 112 ? 8.425 -0.014 -12.509 1.00 74.25 112 GLU A N 1
ATOM 874 C CA . GLU A 1 112 ? 8.234 1.146 -13.400 1.00 74.25 112 GLU A CA 1
ATOM 875 C C . GLU A 1 112 ? 7.090 0.989 -14.427 1.00 74.25 112 GLU A C 1
ATOM 877 O O . GLU A 1 112 ? 6.458 1.957 -14.834 1.00 74.25 112 GLU A O 1
ATOM 882 N N . LYS A 1 113 ? 6.742 -0.246 -14.808 1.00 80.88 113 LYS A N 1
ATOM 883 C CA . LYS A 1 113 ? 5.684 -0.539 -15.793 1.00 80.88 113 LYS A CA 1
ATOM 884 C C . LYS A 1 113 ? 4.255 -0.248 -15.310 1.00 80.88 113 LYS A C 1
ATOM 886 O O . LYS A 1 113 ? 3.321 -0.373 -16.103 1.00 80.88 113 LYS A O 1
ATOM 891 N N . VAL A 1 114 ? 4.054 0.067 -14.032 1.00 84.81 114 VAL A N 1
ATOM 892 C CA . VAL A 1 114 ? 2.726 0.253 -13.433 1.00 84.81 114 VAL A CA 1
ATOM 893 C C . VAL A 1 114 ? 2.421 1.745 -13.299 1.00 84.81 114 VAL A C 1
ATOM 895 O O . VAL A 1 114 ? 2.875 2.424 -12.377 1.00 84.81 114 VAL A O 1
ATOM 898 N N . GLU A 1 115 ? 1.602 2.259 -14.213 1.00 87.56 115 GLU A N 1
ATOM 899 C CA . GLU A 1 115 ? 1.297 3.688 -14.303 1.00 87.56 115 GLU A CA 1
ATOM 900 C C . GLU A 1 115 ? -0.210 3.988 -14.322 1.00 87.56 115 GLU A C 1
ATOM 902 O O . GLU A 1 115 ? -1.057 3.095 -14.403 1.00 87.56 115 GLU A O 1
ATOM 907 N N . GLY A 1 116 ? -0.541 5.281 -14.231 1.00 88.69 116 GLY A N 1
ATOM 908 C CA . GLY A 1 116 ? -1.897 5.800 -14.418 1.00 88.69 116 GLY A CA 1
ATOM 909 C C . GLY A 1 116 ? -2.959 5.160 -13.518 1.00 88.69 116 GLY A C 1
ATOM 910 O O . GLY A 1 116 ? -2.776 5.027 -12.305 1.00 88.69 116 GLY A O 1
ATOM 911 N N . GLU A 1 117 ? -4.084 4.784 -14.130 1.00 91.69 117 GLU A N 1
ATOM 912 C CA . GLU A 1 117 ? -5.244 4.205 -13.439 1.00 91.69 117 GLU A CA 1
ATOM 913 C C . GLU A 1 117 ? -4.921 2.879 -12.747 1.00 91.69 117 GLU A C 1
ATOM 915 O O . GLU A 1 117 ? -5.420 2.633 -11.656 1.00 91.69 117 GLU A O 1
ATOM 920 N N . VAL A 1 118 ? -4.027 2.061 -13.315 1.00 90.88 118 VAL A N 1
ATOM 921 C CA . VAL A 1 118 ? -3.654 0.770 -12.717 1.00 90.88 118 VAL A CA 1
ATOM 922 C C . VAL A 1 118 ? -2.981 0.983 -11.364 1.00 90.88 118 VAL A C 1
ATOM 924 O O . VAL A 1 118 ? -3.347 0.343 -10.380 1.00 90.88 118 VAL A O 1
ATOM 927 N N . ARG A 1 119 ? -2.036 1.930 -11.290 1.00 93.31 119 ARG A N 1
ATOM 928 C CA . ARG A 1 119 ? -1.393 2.309 -10.025 1.00 93.31 119 ARG A CA 1
ATOM 929 C C . ARG A 1 119 ? -2.420 2.829 -9.024 1.00 93.31 119 ARG A C 1
ATOM 931 O O . ARG A 1 119 ? -2.402 2.413 -7.871 1.00 93.31 119 ARG A O 1
ATOM 938 N N . ARG A 1 120 ? -3.336 3.696 -9.461 1.00 94.44 120 ARG A N 1
ATOM 939 C CA . ARG A 1 120 ? -4.411 4.216 -8.607 1.00 94.44 120 ARG A CA 1
ATOM 940 C C . ARG A 1 120 ? -5.280 3.095 -8.032 1.00 94.44 120 ARG A C 1
ATOM 942 O O . ARG A 1 120 ? -5.520 3.087 -6.828 1.00 94.44 120 ARG A O 1
ATOM 949 N N . ASP A 1 121 ? -5.717 2.152 -8.858 1.00 93.88 121 ASP A N 1
ATOM 950 C CA . ASP A 1 121 ? -6.583 1.049 -8.434 1.00 93.88 121 ASP A CA 1
ATOM 951 C C . ASP A 1 121 ? -5.887 0.132 -7.421 1.00 93.88 121 ASP A C 1
ATOM 953 O O . ASP A 1 121 ? -6.494 -0.255 -6.420 1.00 93.88 121 ASP A O 1
ATOM 957 N N . ILE A 1 122 ? -4.598 -0.159 -7.635 1.00 92.94 122 ILE A N 1
ATOM 958 C CA . ILE A 1 122 ? -3.772 -0.909 -6.678 1.00 92.94 122 ILE A CA 1
ATOM 959 C C . ILE A 1 122 ? -3.702 -0.163 -5.345 1.00 92.94 122 ILE A C 1
ATOM 961 O O . ILE A 1 122 ? -3.999 -0.741 -4.303 1.00 92.94 122 ILE A O 1
ATOM 965 N N . MET A 1 123 ? -3.358 1.125 -5.374 1.00 95.50 123 MET A N 1
ATOM 966 C CA . MET A 1 123 ? -3.190 1.941 -4.169 1.00 95.50 123 MET A CA 1
ATOM 967 C C . MET A 1 123 ? -4.483 2.039 -3.353 1.00 95.50 123 MET A C 1
ATOM 969 O O . MET A 1 123 ? -4.475 1.829 -2.141 1.00 95.50 123 MET A O 1
ATOM 973 N N . LEU A 1 124 ? -5.614 2.292 -4.016 1.00 95.50 124 LEU A N 1
ATOM 974 C CA . LEU A 1 124 ? -6.922 2.346 -3.364 1.00 95.50 124 LEU A CA 1
ATOM 975 C C . LEU A 1 124 ? -7.335 0.983 -2.791 1.00 95.50 124 LEU A C 1
ATOM 977 O O . LEU A 1 124 ? -7.868 0.918 -1.682 1.00 95.50 124 LEU A O 1
ATOM 981 N N . GLY A 1 125 ? -7.078 -0.103 -3.527 1.00 94.62 125 GLY A N 1
ATOM 982 C CA . GLY A 1 125 ? -7.355 -1.464 -3.075 1.00 94.62 125 GLY A CA 1
ATOM 983 C C . GLY A 1 125 ? -6.538 -1.851 -1.843 1.00 94.62 125 GLY A C 1
ATOM 984 O O . GLY A 1 125 ? -7.089 -2.411 -0.894 1.00 94.62 125 GLY A O 1
ATOM 985 N N . LEU A 1 126 ? -5.251 -1.501 -1.823 1.00 95.56 126 LEU A N 1
ATOM 986 C CA . LEU A 1 126 ? -4.365 -1.743 -0.685 1.00 95.56 126 LEU A CA 1
ATOM 987 C C . LEU A 1 126 ? -4.773 -0.921 0.539 1.00 95.56 126 LEU A C 1
ATOM 989 O O . LEU A 1 126 ? -4.842 -1.474 1.634 1.00 95.56 126 LEU A O 1
ATOM 993 N N . ALA A 1 127 ? -5.127 0.355 0.364 1.00 95.44 127 ALA A N 1
ATOM 994 C CA . ALA A 1 127 ? -5.599 1.194 1.465 1.00 95.44 127 ALA A CA 1
ATOM 995 C C . ALA A 1 127 ? -6.887 0.630 2.090 1.00 95.44 127 ALA A C 1
ATOM 997 O O . ALA A 1 127 ? -7.006 0.540 3.311 1.00 95.44 127 ALA A O 1
ATOM 998 N N . ALA A 1 128 ? -7.826 0.160 1.262 1.00 93.88 128 ALA A N 1
ATOM 999 C CA . ALA A 1 128 ? -9.032 -0.509 1.746 1.00 93.88 128 ALA A CA 1
ATOM 1000 C C . ALA A 1 128 ? -8.715 -1.828 2.479 1.00 93.88 128 ALA A C 1
ATOM 1002 O O . ALA A 1 128 ? -9.288 -2.114 3.529 1.00 93.88 128 ALA A O 1
ATOM 1003 N N . GLN A 1 129 ? -7.778 -2.629 1.962 1.00 93.62 129 GLN A N 1
ATOM 1004 C CA . GLN A 1 129 ? -7.362 -3.878 2.604 1.00 93.62 129 GLN A CA 1
ATOM 1005 C C . GLN A 1 129 ? -6.671 -3.633 3.954 1.00 93.62 129 GLN A C 1
ATOM 1007 O O . GLN A 1 129 ? -6.876 -4.394 4.908 1.00 93.62 129 GLN A O 1
ATOM 1012 N N . MET A 1 130 ? -5.854 -2.583 4.044 1.00 94.56 130 MET A N 1
ATOM 1013 C CA . MET A 1 130 ? -5.261 -2.137 5.298 1.00 94.56 130 MET A CA 1
ATOM 1014 C C . MET A 1 130 ? -6.331 -1.722 6.297 1.00 94.56 130 MET A C 1
ATOM 1016 O O . MET A 1 130 ? -6.299 -2.218 7.417 1.00 94.56 130 MET A O 1
ATOM 1020 N N . ALA A 1 131 ? -7.300 -0.901 5.891 1.00 94.19 131 ALA A N 1
ATOM 1021 C CA . ALA A 1 131 ? -8.382 -0.442 6.761 1.00 94.19 131 ALA A CA 1
ATOM 1022 C C . ALA A 1 131 ? -9.221 -1.599 7.334 1.00 94.19 131 ALA A C 1
ATOM 1024 O O . ALA A 1 131 ? -9.629 -1.577 8.494 1.00 94.19 131 ALA A O 1
ATOM 1025 N N . GLU A 1 132 ? -9.444 -2.651 6.542 1.00 93.00 132 GLU A N 1
ATOM 1026 C CA . GLU A 1 132 ? -10.115 -3.870 7.009 1.00 93.00 132 GLU A CA 1
ATOM 1027 C C . GLU A 1 132 ? -9.255 -4.681 7.992 1.00 93.00 132 GLU A C 1
ATOM 1029 O O . GLU A 1 132 ? -9.783 -5.321 8.907 1.00 93.00 132 GLU A O 1
ATOM 1034 N N . THR A 1 133 ? -7.931 -4.665 7.808 1.00 93.56 133 THR A N 1
ATOM 1035 C CA . THR A 1 133 ? -6.980 -5.373 8.680 1.00 93.56 133 THR A CA 1
ATOM 1036 C C . THR A 1 133 ? -6.779 -4.634 10.006 1.00 93.56 133 THR A C 1
ATOM 1038 O O . THR A 1 133 ? -6.758 -5.265 11.061 1.00 93.56 133 THR A O 1
ATOM 1041 N N . PHE A 1 134 ? -6.647 -3.311 9.950 1.00 93.12 134 PHE A N 1
ATOM 1042 C CA . PHE A 1 134 ? -6.303 -2.422 11.055 1.00 93.12 134 PHE A CA 1
ATOM 1043 C C . PHE A 1 134 ? -7.464 -1.455 11.299 1.00 93.12 134 PHE A C 1
ATOM 1045 O O . PHE A 1 134 ? -7.474 -0.314 10.843 1.00 93.12 134 PHE A O 1
ATOM 1052 N N . LYS A 1 135 ? -8.491 -1.967 11.981 1.00 91.00 135 LYS A N 1
ATOM 1053 C CA . LYS A 1 135 ? -9.773 -1.278 12.167 1.00 91.00 135 LYS A CA 1
ATOM 1054 C C . LYS A 1 135 ? -9.656 -0.046 13.055 1.00 91.00 135 LYS A C 1
ATOM 1056 O O . LYS A 1 135 ? -8.837 -0.015 13.967 1.00 91.00 135 LYS A O 1
ATOM 1061 N N . ASP A 1 136 ? -10.554 0.910 12.820 1.00 90.31 136 ASP A N 1
ATOM 1062 C CA . ASP A 1 136 ? -10.730 2.125 13.627 1.00 90.31 136 ASP A CA 1
ATOM 1063 C C . ASP A 1 136 ? -9.512 3.066 13.622 1.00 90.31 136 ASP A C 1
ATOM 1065 O O . ASP A 1 136 ? -9.312 3.846 14.553 1.00 90.31 136 ASP A O 1
ATOM 1069 N N . ARG A 1 137 ? -8.691 3.004 12.565 1.00 90.12 137 ARG A N 1
ATOM 1070 C CA . ARG A 1 137 ? -7.494 3.840 12.404 1.00 90.12 137 ARG A CA 1
ATOM 1071 C C . ARG A 1 137 ? -7.412 4.397 10.994 1.00 90.12 137 ARG A C 1
ATOM 1073 O O . ARG A 1 137 ? -7.852 3.759 10.035 1.00 90.12 137 ARG A O 1
ATOM 1080 N N . ASP A 1 138 ? -6.823 5.576 10.888 1.00 92.69 138 ASP A N 1
ATOM 1081 C CA . ASP A 1 138 ? -6.405 6.096 9.596 1.00 92.69 138 ASP A CA 1
ATOM 1082 C C . ASP A 1 138 ? -5.221 5.258 9.101 1.00 92.69 138 ASP A C 1
ATOM 1084 O O . ASP A 1 138 ? -4.362 4.851 9.888 1.00 92.69 138 ASP A O 1
ATOM 1088 N N . VAL A 1 139 ? -5.218 4.949 7.806 1.00 93.94 139 VAL A N 1
ATOM 1089 C CA . VAL A 1 139 ? -4.149 4.171 7.179 1.00 93.94 139 VAL A CA 1
ATOM 1090 C C . VAL A 1 139 ? -3.660 4.864 5.921 1.00 93.94 139 VAL A C 1
ATOM 1092 O O . VAL A 1 139 ? -4.422 5.505 5.198 1.00 93.94 139 VAL A O 1
ATOM 1095 N N . GLU A 1 140 ? -2.381 4.703 5.649 1.00 94.44 140 GLU A N 1
ATOM 1096 C CA . GLU A 1 140 ? -1.665 5.339 4.563 1.00 94.44 140 GLU A CA 1
ATOM 1097 C C . GLU A 1 140 ? -0.903 4.282 3.770 1.00 94.44 140 GLU A C 1
ATOM 1099 O O . GLU A 1 140 ? -0.275 3.382 4.325 1.00 94.44 140 GLU A O 1
ATOM 1104 N N . VAL A 1 141 ? -0.966 4.385 2.450 1.00 94.88 141 VAL A N 1
ATOM 1105 C CA . VAL A 1 141 ? -0.219 3.550 1.518 1.00 94.88 141 VAL A CA 1
ATOM 1106 C C . VAL A 1 141 ? 0.647 4.457 0.672 1.00 94.88 141 VAL A C 1
ATOM 1108 O O . VAL A 1 141 ? 0.130 5.385 0.052 1.00 94.88 141 VAL A O 1
ATOM 1111 N N . ILE A 1 142 ? 1.941 4.167 0.601 1.00 93.94 142 ILE A N 1
ATOM 1112 C CA . ILE A 1 142 ? 2.906 4.956 -0.166 1.00 93.94 142 ILE A CA 1
ATOM 1113 C C . ILE A 1 142 ? 3.619 4.038 -1.146 1.00 93.94 142 ILE A C 1
ATOM 1115 O O . ILE A 1 142 ? 4.188 3.013 -0.770 1.00 93.94 142 ILE A O 1
ATOM 1119 N N . ALA A 1 143 ? 3.567 4.417 -2.416 1.00 93.62 143 ALA A N 1
ATOM 1120 C CA . ALA A 1 143 ? 4.266 3.745 -3.492 1.00 93.62 143 ALA A CA 1
ATOM 1121 C C . ALA A 1 143 ? 5.610 4.413 -3.736 1.00 93.62 143 ALA A C 1
ATOM 1123 O O . ALA A 1 143 ? 5.660 5.623 -3.941 1.00 93.62 143 ALA A O 1
ATOM 1124 N N . TYR A 1 144 ? 6.663 3.611 -3.811 1.00 92.69 144 TYR A N 1
ATOM 1125 C CA . TYR A 1 144 ? 8.008 4.038 -4.166 1.00 92.69 144 TYR A CA 1
ATOM 1126 C C . TYR A 1 144 ? 8.434 3.424 -5.494 1.00 92.69 144 TYR A C 1
ATOM 1128 O O . TYR A 1 144 ? 7.997 2.330 -5.861 1.00 92.69 144 TYR A O 1
ATOM 1136 N N . ASP A 1 145 ? 9.301 4.138 -6.195 1.00 91.12 145 ASP A N 1
ATOM 1137 C CA . ASP A 1 145 ? 9.987 3.647 -7.382 1.00 91.12 145 ASP A CA 1
ATOM 1138 C C . ASP A 1 145 ? 11.015 2.555 -7.033 1.00 91.12 145 ASP A C 1
ATOM 1140 O O . ASP A 1 145 ? 11.6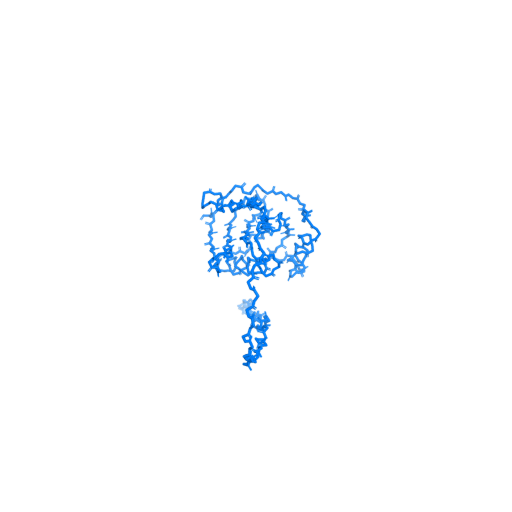84 2.631 -5.998 1.00 91.12 145 ASP A O 1
ATOM 1144 N N . GLU A 1 146 ? 11.138 1.530 -7.882 1.00 89.62 146 GLU A N 1
ATOM 1145 C CA . GLU A 1 146 ? 12.081 0.417 -7.672 1.00 89.62 146 GLU A CA 1
ATOM 1146 C C . GLU A 1 146 ? 13.547 0.853 -7.783 1.00 89.62 146 GLU A C 1
ATOM 1148 O O . GLU A 1 146 ? 14.378 0.317 -7.054 1.00 89.62 146 GLU A O 1
ATOM 1153 N N . GLU A 1 147 ? 13.869 1.831 -8.634 1.00 87.94 147 GLU A N 1
ATOM 1154 C CA . GLU A 1 147 ? 15.248 2.271 -8.868 1.00 87.94 147 GLU A CA 1
ATOM 1155 C C . GLU A 1 147 ? 15.649 3.423 -7.946 1.00 87.94 147 GLU A C 1
ATOM 1157 O O . GLU A 1 147 ? 16.709 3.395 -7.320 1.00 87.94 147 GLU A O 1
ATOM 1162 N N . ALA A 1 148 ? 14.805 4.453 -7.865 1.00 87.12 148 ALA A N 1
ATOM 1163 C CA . ALA A 1 148 ? 15.121 5.680 -7.140 1.00 87.12 148 ALA A CA 1
ATOM 1164 C C . ALA A 1 148 ? 14.663 5.660 -5.676 1.00 87.12 148 ALA A C 1
ATOM 1166 O O . ALA A 1 148 ? 15.056 6.542 -4.911 1.00 87.12 148 ALA A O 1
ATOM 1167 N N . HIS A 1 149 ? 13.784 4.723 -5.299 1.00 87.12 149 HIS A N 1
ATOM 1168 C CA . HIS A 1 149 ? 13.068 4.734 -4.015 1.00 87.12 149 HIS A CA 1
ATOM 1169 C C . HIS A 1 149 ? 12.400 6.085 -3.708 1.00 87.12 149 HIS A C 1
ATOM 1171 O O . HIS A 1 149 ? 12.190 6.450 -2.552 1.00 87.12 149 HIS A O 1
ATOM 1177 N N . ALA A 1 150 ? 12.058 6.835 -4.758 1.00 88.44 150 ALA A N 1
ATOM 1178 C CA . ALA A 1 150 ? 11.340 8.092 -4.664 1.00 88.44 150 ALA A CA 1
ATOM 1179 C C . ALA A 1 150 ? 9.831 7.814 -4.581 1.00 88.44 150 ALA A C 1
ATOM 1181 O O . ALA A 1 150 ? 9.355 6.881 -5.238 1.00 88.44 150 ALA A O 1
ATOM 1182 N N . PRO A 1 151 ? 9.064 8.598 -3.807 1.00 89.62 151 PRO A N 1
ATOM 1183 C CA . PRO A 1 151 ? 7.620 8.436 -3.738 1.00 89.62 151 PRO A CA 1
ATOM 1184 C C . PRO A 1 151 ? 6.979 8.720 -5.107 1.00 89.62 151 PRO A C 1
ATOM 1186 O O . PRO A 1 151 ? 7.268 9.719 -5.761 1.00 89.62 151 PRO A O 1
ATOM 1189 N N . LEU A 1 152 ? 6.106 7.815 -5.546 1.00 91.25 152 LEU A N 1
ATOM 1190 C CA . LEU A 1 152 ? 5.387 7.859 -6.823 1.00 91.25 152 LEU A CA 1
ATOM 1191 C C . LEU A 1 152 ? 3.919 8.241 -6.647 1.00 91.25 152 LEU A C 1
ATOM 1193 O O . LEU A 1 152 ? 3.349 8.963 -7.470 1.00 91.25 152 LEU A O 1
ATOM 1197 N N . ALA A 1 153 ? 3.293 7.725 -5.592 1.00 92.88 153 ALA A N 1
ATOM 1198 C CA . ALA A 1 153 ? 1.909 8.008 -5.248 1.00 92.88 153 ALA A CA 1
ATOM 1199 C C . ALA A 1 153 ? 1.646 7.696 -3.777 1.00 92.88 153 ALA A C 1
ATOM 1201 O O . ALA A 1 153 ? 2.349 6.890 -3.166 1.00 92.88 153 ALA A O 1
ATOM 1202 N N . GLN A 1 154 ? 0.567 8.263 -3.261 1.00 93.38 154 GLN A N 1
ATOM 1203 C CA . GLN A 1 154 ? 0.039 7.972 -1.941 1.00 93.38 154 GLN A CA 1
ATOM 1204 C C . GLN A 1 154 ? -1.468 7.714 -1.995 1.00 93.38 154 GLN A C 1
ATOM 1206 O O . GLN A 1 154 ? -2.192 8.250 -2.841 1.00 93.38 154 GLN A O 1
ATOM 1211 N N . ALA A 1 155 ? -1.952 6.891 -1.075 1.00 94.81 155 ALA A N 1
ATOM 1212 C CA . ALA A 1 155 ? -3.368 6.730 -0.805 1.00 94.81 155 ALA A CA 1
ATOM 1213 C C . ALA A 1 155 ? -3.610 6.723 0.699 1.00 94.81 155 ALA A C 1
ATOM 1215 O O . ALA A 1 155 ? -2.975 5.972 1.429 1.00 94.81 155 ALA A O 1
ATOM 1216 N N . VAL A 1 156 ? -4.561 7.532 1.152 1.00 94.00 156 VAL A N 1
ATOM 1217 C CA . VAL A 1 156 ? -4.895 7.670 2.573 1.00 94.00 156 VAL A CA 1
ATOM 1218 C C . VAL A 1 156 ? -6.344 7.272 2.766 1.00 94.00 156 VAL A C 1
ATOM 1220 O O . VAL A 1 156 ? -7.228 7.841 2.127 1.00 94.00 156 VAL A O 1
ATOM 1223 N N . TYR A 1 157 ? -6.602 6.311 3.643 1.00 94.25 157 TYR A N 1
ATOM 1224 C CA . TYR A 1 157 ? -7.937 6.002 4.132 1.00 94.25 157 TYR A CA 1
ATOM 1225 C C . TYR A 1 157 ? -8.138 6.629 5.508 1.00 94.25 157 TYR A C 1
ATOM 1227 O O . TYR A 1 157 ? -7.348 6.412 6.424 1.00 94.25 157 TYR A O 1
ATOM 1235 N N . SER A 1 158 ? -9.229 7.377 5.652 1.00 93.38 158 SER A N 1
ATOM 1236 C CA . SER A 1 158 ? -9.644 7.962 6.923 1.00 93.38 158 SER A CA 1
ATOM 1237 C C . SER A 1 158 ? -10.755 7.121 7.551 1.00 93.38 158 SER A C 1
ATOM 1239 O O . SER A 1 158 ? -11.850 7.021 6.988 1.00 93.38 158 SER A O 1
ATOM 1241 N N . ALA A 1 159 ? -10.515 6.571 8.742 1.00 91.44 159 ALA A N 1
ATOM 1242 C CA . ALA A 1 159 ? -11.513 5.818 9.503 1.00 91.44 159 ALA A CA 1
ATOM 1243 C C . ALA A 1 159 ? -12.686 6.696 9.942 1.00 91.44 159 ALA A C 1
ATOM 1245 O O . ALA A 1 159 ? -13.823 6.229 9.993 1.00 91.44 159 ALA A O 1
ATOM 1246 N N . GLN A 1 160 ? -12.432 7.980 10.204 1.00 89.69 160 GLN A N 1
ATOM 1247 C CA . GLN A 1 160 ? -13.474 8.922 10.606 1.00 89.69 160 GLN A CA 1
ATOM 1248 C C . GLN A 1 160 ? -14.495 9.167 9.490 1.00 89.69 160 GLN A C 1
ATOM 1250 O O . GLN A 1 160 ? -15.698 9.237 9.742 1.00 89.69 160 GLN A O 1
ATOM 1255 N N . SER A 1 161 ? -14.021 9.332 8.254 1.00 91.25 161 SER A N 1
ATOM 1256 C CA . SER A 1 161 ? -14.884 9.653 7.112 1.00 91.25 161 SER A CA 1
ATOM 1257 C C . SER A 1 161 ? -15.290 8.432 6.284 1.00 91.25 161 SER A C 1
ATOM 1259 O O . SER A 1 161 ? -16.221 8.531 5.482 1.00 91.25 161 SER A O 1
ATOM 1261 N N . GLY A 1 162 ? -14.605 7.297 6.455 1.00 90.38 162 GLY A N 1
ATOM 1262 C CA . GLY A 1 162 ? -14.763 6.102 5.625 1.00 90.38 162 GLY A CA 1
ATOM 1263 C C . GLY A 1 162 ? -14.374 6.337 4.163 1.00 90.38 162 GLY A C 1
ATOM 1264 O O . GLY A 1 162 ? -14.907 5.675 3.271 1.00 90.38 162 GLY A O 1
ATOM 1265 N N . LYS A 1 163 ? -13.515 7.328 3.895 1.00 90.88 163 LYS A N 1
ATOM 1266 C CA . LYS A 1 163 ? -13.108 7.724 2.543 1.00 90.88 163 LYS A CA 1
ATOM 1267 C C . LYS A 1 163 ? -11.636 7.430 2.316 1.00 90.88 163 LYS A C 1
ATOM 1269 O O . LYS A 1 163 ? -10.813 7.662 3.198 1.00 90.88 163 LYS A O 1
ATOM 1274 N N . THR A 1 164 ? -11.326 7.016 1.092 1.00 92.00 164 THR A N 1
ATOM 1275 C CA . THR A 1 164 ? -9.956 6.892 0.595 1.00 92.00 164 THR A CA 1
ATOM 1276 C C . THR A 1 164 ? -9.660 8.029 -0.376 1.00 92.00 164 THR A C 1
ATOM 1278 O O . THR A 1 164 ? -10.409 8.237 -1.333 1.00 92.00 164 THR A O 1
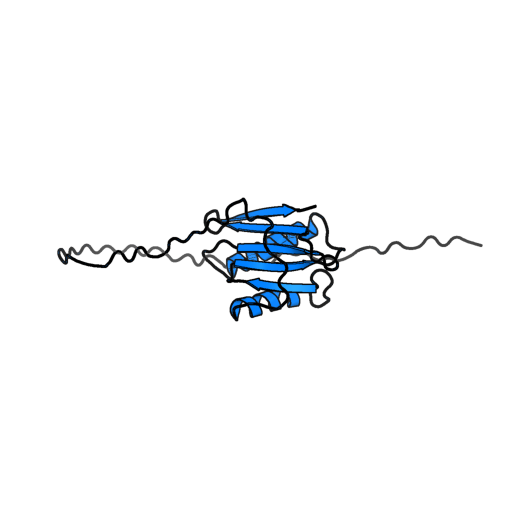ATOM 1281 N N . SER A 1 165 ? -8.576 8.757 -0.135 1.00 91.81 165 SER A N 1
ATOM 1282 C CA . SER A 1 165 ? -7.994 9.724 -1.064 1.00 91.81 165 SER A CA 1
ATOM 1283 C C . SER A 1 165 ? -6.804 9.100 -1.786 1.00 91.81 165 SER A C 1
ATOM 1285 O O . SER A 1 165 ? -6.148 8.213 -1.246 1.00 91.81 165 SER A O 1
ATOM 1287 N N . TYR A 1 166 ? -6.528 9.568 -2.999 1.00 93.31 166 TYR A N 1
ATOM 1288 C CA . TYR A 1 166 ? -5.362 9.180 -3.786 1.00 93.31 166 TYR A CA 1
ATOM 1289 C C . TYR A 1 166 ? -4.717 10.430 -4.368 1.00 93.31 166 TYR A C 1
ATOM 1291 O O . TYR A 1 166 ? -5.416 11.283 -4.917 1.00 93.31 166 TYR A O 1
ATOM 1299 N N . GLU A 1 167 ? -3.393 10.486 -4.307 1.00 92.19 167 GLU A N 1
ATOM 1300 C CA . GLU A 1 167 ? -2.596 11.562 -4.877 1.00 92.19 167 GLU A CA 1
ATOM 1301 C C . GLU A 1 167 ? -1.346 10.987 -5.552 1.00 92.19 167 GLU A C 1
ATOM 1303 O O . GLU A 1 167 ? -0.717 10.057 -5.046 1.00 92.19 167 GLU A O 1
ATOM 1308 N N . SER A 1 168 ? -0.999 11.516 -6.722 1.00 89.06 168 SER A N 1
ATOM 1309 C CA . SER A 1 168 ? 0.246 11.196 -7.424 1.00 89.06 168 SER A CA 1
ATOM 1310 C C . SER A 1 168 ? 1.287 12.283 -7.179 1.00 89.06 168 SER A C 1
ATOM 1312 O O . SER A 1 168 ? 0.938 13.458 -7.208 1.00 89.06 168 SER A O 1
ATOM 1314 N N . VAL A 1 169 ? 2.555 11.894 -7.031 1.00 83.06 169 VAL A N 1
ATOM 1315 C CA . VAL A 1 169 ? 3.663 12.804 -6.648 1.00 83.06 169 VAL A CA 1
ATOM 1316 C C . VAL A 1 169 ? 4.501 13.267 -7.844 1.00 83.06 169 VAL A C 1
ATOM 1318 O O . VAL A 1 169 ? 5.486 13.977 -7.679 1.00 83.06 169 VAL A O 1
ATOM 1321 N N . ARG A 1 170 ? 4.145 12.843 -9.060 1.00 63.84 170 ARG A N 1
ATOM 1322 C CA . ARG A 1 170 ? 4.875 13.176 -10.291 1.00 63.84 170 ARG A CA 1
ATOM 1323 C C . ARG A 1 170 ? 4.344 14.430 -10.964 1.00 63.84 170 ARG A C 1
ATOM 1325 O O . ARG A 1 170 ? 3.106 14.516 -11.126 1.00 63.84 170 ARG A O 1
#

Radius of gyration: 23.51 Å; chains: 1; bounding box: 55×33×97 Å

Sequence (170 aa):
MPDRANRAPTFKGMGRWRGFWIPRRTQARPVAGRALTICLLLPLLVTACGGDARHDLVSEERRYDAVYVPGGGDTESGRAHARRVVDADPQRTTLSEAWVREEQLLGIVIREKVEGEVRRDIMLGLAAQMAETFKDRDVEVIAYDEEAHAPLAQAVYSAQSGKTSYESVR

pLDDT: mean 72.84, std 21.85, range [33.69, 95.56]

Secondary structure (DSSP, 8-state):
-----------------------------------------------------------TT-TT------SS-SSHHHHHHHHHHHHTSTT-SSEEEEEEETTTEEEEEEPTT--HHHHHHHHHHHHHHHHHHSTTS-EEEEEEETTT--EEEEEEEETTTTEEEEEE--